Protein AF-A0A941G993-F1 (afdb_monomer_lite)

Secondary structure (DSSP, 8-state):
-HHHHHHHHHHHHHHHHHHTHHHHHHHHHH-HHHHHHHHHHHHHSHHHHHHHHHHHHHHHHTTS--

Sequence (66 aa):
MSRVFSILLIALGGYYLIQKRYRVMNTILRNPLIRKYAVRVLLSVPSIKRMMMNSVFGRSQNTIYQ

Foldseek 3Di:
DVVVVVVVCVVVVVVVCVVPVPVNVVVCVPDVVNVVVVCCVQCVDVVSVVVVCCVVCVVVVVVVVD

pLDDT: mean 82.8, std 11.46, range [45.41, 94.69]

Structure (mmCIF, N/CA/C/O backbone):
data_AF-A0A941G993-F1
#
_entry.id   AF-A0A941G993-F1
#
loop_
_atom_site.group_PDB
_atom_site.id
_atom_site.type_symbol
_atom_site.label_atom_id
_atom_site.label_alt_id
_atom_site.label_comp_id
_atom_site.label_asym_id
_atom_site.label_entity_id
_atom_site.label_seq_id
_atom_site.pdbx_PDB_ins_code
_atom_site.Cartn_x
_atom_site.Cartn_y
_atom_site.Cartn_z
_atom_site.occupancy
_atom_site.B_iso_or_equiv
_atom_site.auth_seq_id
_atom_site.auth_comp_id
_atom_site.auth_asym_id
_atom_site.auth_atom_id
_atom_site.pdbx_PDB_model_num
ATOM 1 N N . MET A 1 1 ? 15.411 -10.480 -29.090 1.00 63.44 1 MET A N 1
ATOM 2 C CA . MET A 1 1 ? 15.099 -9.034 -29.006 1.00 63.44 1 MET A CA 1
ATOM 3 C C . MET A 1 1 ? 14.109 -8.711 -27.884 1.00 63.44 1 MET A C 1
ATOM 5 O O . MET A 1 1 ? 14.477 -7.991 -26.968 1.00 63.44 1 MET A O 1
ATOM 9 N N . SER A 1 2 ? 12.904 -9.286 -27.868 1.00 73.81 2 SER A N 1
ATOM 10 C CA . SER A 1 2 ? 11.840 -8.979 -26.888 1.00 73.81 2 SER A CA 1
ATOM 11 C C . SER A 1 2 ? 12.213 -9.178 -25.407 1.00 73.81 2 SER A C 1
ATOM 13 O O . SER A 1 2 ? 11.882 -8.335 -24.581 1.00 73.81 2 SER A O 1
ATOM 15 N N . ARG A 1 3 ? 12.971 -10.228 -25.056 1.00 83.00 3 ARG A N 1
ATOM 16 C CA . ARG A 1 3 ? 13.400 -10.466 -23.658 1.00 83.00 3 ARG A CA 1
ATOM 17 C C . ARG A 1 3 ? 14.347 -9.387 -23.117 1.00 83.00 3 ARG A C 1
ATOM 19 O O . ARG A 1 3 ? 14.250 -9.020 -21.954 1.00 83.00 3 ARG A O 1
ATOM 26 N N . VAL A 1 4 ? 15.224 -8.855 -23.970 1.00 89.00 4 VAL A N 1
ATOM 27 C CA . VAL A 1 4 ? 16.176 -7.792 -23.604 1.00 89.00 4 VAL A CA 1
ATOM 28 C C . VAL A 1 4 ? 15.429 -6.488 -23.332 1.00 89.00 4 VAL A C 1
ATOM 30 O O . VAL A 1 4 ? 15.700 -5.822 -22.338 1.00 89.00 4 VAL A O 1
ATOM 33 N N . PHE A 1 5 ? 14.419 -6.176 -24.150 1.00 88.88 5 PHE A N 1
ATOM 34 C CA . PHE A 1 5 ? 13.529 -5.038 -23.914 1.00 88.88 5 PHE A CA 1
ATOM 35 C C . PHE A 1 5 ? 12.754 -5.161 -22.598 1.00 88.88 5 PHE A C 1
ATOM 37 O O . PHE A 1 5 ? 12.675 -4.181 -21.862 1.00 88.88 5 PHE A O 1
ATOM 44 N N . SER A 1 6 ? 12.234 -6.345 -22.253 1.00 87.25 6 SER A N 1
ATOM 45 C CA . SER A 1 6 ? 11.566 -6.554 -20.959 1.00 87.25 6 SER A CA 1
ATOM 46 C C . SER A 1 6 ? 12.502 -6.319 -19.774 1.00 87.25 6 SER A C 1
ATOM 48 O O . SER A 1 6 ? 12.116 -5.662 -18.812 1.00 87.25 6 SER A O 1
ATOM 50 N N . ILE A 1 7 ? 13.740 -6.811 -19.849 1.00 89.12 7 ILE A N 1
ATOM 51 C CA . ILE A 1 7 ? 14.739 -6.627 -18.787 1.00 89.12 7 ILE A CA 1
ATOM 52 C C . ILE A 1 7 ? 15.121 -5.148 -18.655 1.00 89.12 7 ILE A C 1
ATOM 54 O O . ILE A 1 7 ? 15.182 -4.631 -17.542 1.00 89.12 7 ILE A O 1
ATOM 58 N N . LEU A 1 8 ? 15.300 -4.446 -19.778 1.00 90.69 8 LEU A N 1
ATOM 59 C CA . LEU A 1 8 ? 15.563 -3.005 -19.792 1.00 90.69 8 LEU A CA 1
ATOM 60 C C . LEU A 1 8 ? 14.405 -2.197 -19.198 1.00 90.69 8 LEU A C 1
ATOM 62 O O . LEU A 1 8 ? 14.646 -1.284 -18.415 1.00 90.69 8 LEU A O 1
ATOM 66 N N . LEU A 1 9 ? 13.158 -2.549 -19.512 1.00 88.38 9 LEU A N 1
ATOM 67 C CA . LEU A 1 9 ? 11.967 -1.913 -18.941 1.00 88.38 9 LEU A CA 1
ATOM 68 C C . LEU A 1 9 ? 11.873 -2.115 -17.426 1.00 88.38 9 LEU A C 1
ATOM 70 O O . LEU A 1 9 ? 11.565 -1.168 -16.704 1.00 88.38 9 LEU A O 1
ATOM 74 N N . ILE A 1 10 ? 12.176 -3.319 -16.935 1.00 90.19 10 ILE A N 1
ATOM 75 C CA . ILE A 1 10 ? 12.198 -3.611 -15.496 1.00 90.19 10 ILE A CA 1
ATOM 76 C C . ILE A 1 10 ? 13.326 -2.831 -14.811 1.00 90.19 10 ILE A C 1
ATOM 78 O O . ILE A 1 10 ? 13.098 -2.230 -13.763 1.00 90.19 10 ILE A O 1
ATOM 82 N N . ALA A 1 11 ? 14.518 -2.783 -15.412 1.00 89.25 11 ALA A N 1
ATOM 83 C CA . ALA A 1 11 ? 15.658 -2.045 -14.876 1.00 89.25 11 ALA A CA 1
ATOM 84 C C . ALA A 1 11 ? 15.400 -0.529 -14.836 1.00 89.25 11 ALA A C 1
ATOM 86 O O . ALA A 1 11 ? 15.628 0.105 -13.808 1.00 89.25 11 ALA A O 1
ATOM 87 N N . LEU A 1 12 ? 14.864 0.047 -15.915 1.00 87.81 12 LEU A N 1
ATOM 88 C CA . LEU A 1 12 ? 14.508 1.468 -15.992 1.00 87.81 12 LEU A CA 1
ATOM 89 C C . LEU A 1 12 ? 13.365 1.822 -15.038 1.00 87.81 12 LEU A C 1
ATOM 91 O O . LEU A 1 12 ? 13.439 2.830 -14.335 1.00 87.81 12 LEU A O 1
ATOM 95 N N . GLY A 1 13 ? 12.335 0.976 -14.970 1.00 85.75 13 GLY A N 1
ATOM 96 C CA . GLY A 1 13 ? 11.240 1.125 -14.016 1.00 85.75 13 GLY A CA 1
ATOM 97 C C . GLY A 1 13 ? 11.743 1.080 -12.574 1.00 85.75 13 GLY A C 1
ATOM 98 O O . GLY A 1 13 ? 11.451 1.983 -11.792 1.00 85.75 13 GLY A O 1
ATOM 99 N N . GLY A 1 14 ? 12.568 0.086 -12.236 1.00 85.50 14 GLY A N 1
ATOM 100 C CA . GLY A 1 14 ? 13.207 -0.043 -10.924 1.00 85.50 14 GLY A CA 1
ATOM 101 C C . GLY A 1 14 ? 14.085 1.159 -10.571 1.00 85.50 14 GLY A C 1
ATOM 102 O O . GLY A 1 14 ? 13.976 1.705 -9.472 1.00 85.50 14 GLY A O 1
ATOM 103 N N . TYR A 1 15 ? 14.895 1.633 -11.518 1.00 85.75 15 TYR A N 1
ATOM 104 C CA . TYR A 1 15 ? 15.747 2.807 -11.334 1.00 85.75 15 TYR A CA 1
ATOM 105 C C . TYR A 1 15 ? 14.926 4.073 -11.047 1.00 85.75 15 TYR A C 1
ATOM 107 O O . TYR A 1 15 ? 15.217 4.814 -10.103 1.00 85.75 15 TYR A O 1
ATOM 115 N N . TYR A 1 16 ? 13.842 4.289 -11.797 1.00 84.88 16 TYR A N 1
ATOM 116 C CA . TYR A 1 16 ? 12.947 5.427 -11.589 1.00 84.88 16 TYR A CA 1
ATOM 117 C C . TYR A 1 16 ? 12.234 5.368 -10.228 1.00 84.88 16 TYR A C 1
ATOM 119 O O . TYR A 1 16 ? 12.078 6.394 -9.554 1.00 84.88 16 TYR A O 1
ATOM 127 N N . LEU A 1 17 ? 11.844 4.163 -9.793 1.00 82.69 17 LEU A N 1
ATOM 128 C CA . LEU A 1 17 ? 11.223 3.937 -8.488 1.00 82.69 17 LEU A CA 1
ATOM 129 C C . LEU A 1 17 ? 12.167 4.311 -7.335 1.00 82.69 17 LEU A C 1
ATOM 131 O O . LEU A 1 17 ? 11.734 4.966 -6.385 1.00 82.69 17 LEU A O 1
ATOM 135 N N . ILE A 1 18 ? 13.453 3.957 -7.438 1.00 82.88 18 ILE A N 1
ATOM 136 C CA . ILE A 1 18 ? 14.471 4.275 -6.423 1.00 82.88 18 ILE A CA 1
ATOM 137 C C . ILE A 1 18 ? 14.781 5.775 -6.408 1.00 82.88 18 ILE A C 1
ATOM 139 O O . ILE A 1 18 ? 14.814 6.391 -5.339 1.00 82.88 18 ILE A O 1
ATOM 143 N N . GLN A 1 19 ? 14.951 6.394 -7.580 1.00 84.75 19 GLN A N 1
ATOM 144 C CA . GLN A 1 19 ? 15.269 7.820 -7.680 1.00 84.75 19 GLN A CA 1
ATOM 145 C C . GLN A 1 19 ? 14.153 8.697 -7.090 1.00 84.75 19 GLN A C 1
ATOM 147 O O . GLN A 1 19 ? 14.421 9.685 -6.404 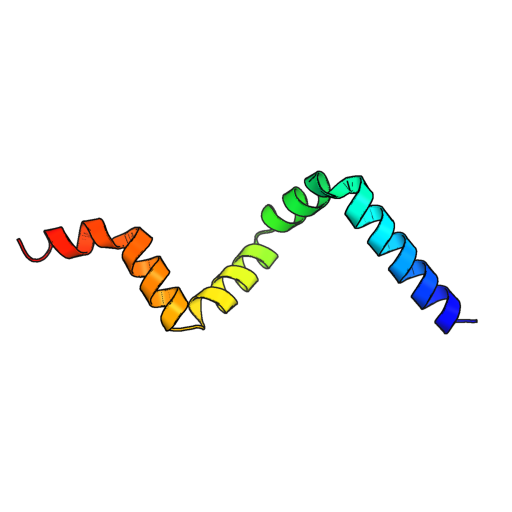1.00 84.75 19 GLN A O 1
ATOM 152 N N . LYS A 1 20 ? 12.885 8.322 -7.310 1.00 84.75 20 LYS A N 1
ATOM 153 C CA . LYS A 1 20 ? 11.711 9.057 -6.809 1.00 84.75 20 LYS A CA 1
ATOM 154 C C . LYS A 1 20 ? 11.042 8.384 -5.616 1.00 84.75 20 LYS A C 1
ATOM 156 O O . LYS A 1 20 ? 9.841 8.586 -5.415 1.00 84.75 20 LYS A O 1
ATOM 161 N N . ARG A 1 21 ? 11.819 7.663 -4.797 1.00 78.75 21 ARG A N 1
ATOM 162 C CA . ARG A 1 21 ? 11.362 6.867 -3.641 1.0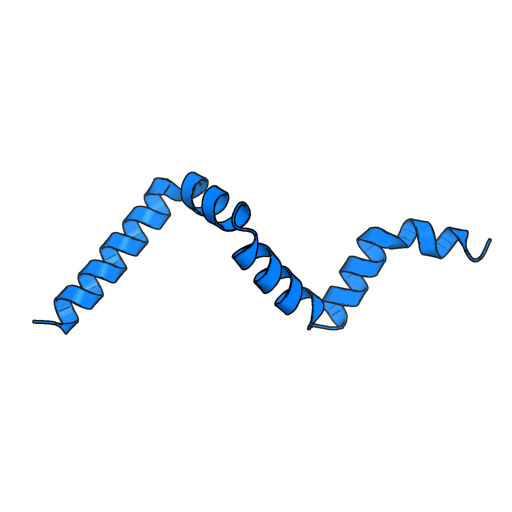0 78.75 21 ARG A CA 1
ATOM 163 C C . ARG A 1 21 ? 10.199 7.490 -2.864 1.00 78.75 21 ARG A C 1
ATOM 165 O O . ARG A 1 21 ? 9.177 6.846 -2.655 1.00 78.75 21 ARG A O 1
ATOM 172 N N . TYR A 1 22 ? 10.306 8.774 -2.515 1.00 85.25 22 TYR A N 1
ATOM 173 C CA . TYR A 1 22 ? 9.297 9.474 -1.716 1.00 85.25 22 TYR A CA 1
ATOM 174 C C . TYR A 1 22 ? 8.027 9.821 -2.496 1.00 85.25 22 TYR A C 1
ATOM 176 O O . TYR A 1 22 ? 6.931 9.678 -1.962 1.00 85.25 22 TYR A O 1
ATOM 184 N N . ARG A 1 23 ? 8.135 10.236 -3.767 1.00 83.94 23 ARG A N 1
ATOM 185 C CA . ARG A 1 23 ? 6.946 10.496 -4.600 1.00 83.94 23 ARG A CA 1
ATOM 186 C C . ARG A 1 23 ? 6.213 9.203 -4.913 1.00 83.94 23 ARG A C 1
ATOM 188 O O . ARG A 1 23 ? 4.993 9.181 -4.873 1.00 83.94 23 ARG A O 1
ATOM 195 N N . VAL A 1 24 ? 6.957 8.138 -5.188 1.00 85.12 24 VAL A N 1
ATOM 196 C CA . VAL A 1 24 ? 6.411 6.812 -5.474 1.00 85.12 24 VAL A CA 1
ATOM 197 C C . VAL A 1 24 ? 5.667 6.275 -4.258 1.00 85.12 24 VAL A C 1
ATOM 199 O O . VAL A 1 24 ? 4.487 5.957 -4.374 1.00 85.12 24 VAL A O 1
ATOM 202 N N . MET A 1 25 ? 6.304 6.258 -3.083 1.00 83.50 25 MET A N 1
ATOM 203 C CA . MET A 1 25 ? 5.645 5.866 -1.834 1.00 83.50 25 MET A CA 1
ATOM 204 C C . MET A 1 25 ? 4.402 6.709 -1.561 1.00 83.50 25 MET A C 1
ATOM 206 O O . MET A 1 25 ? 3.354 6.152 -1.251 1.00 83.50 25 MET A O 1
ATOM 210 N N . ASN A 1 26 ? 4.475 8.030 -1.737 1.00 87.75 26 ASN A N 1
ATOM 211 C CA . ASN A 1 26 ? 3.325 8.897 -1.508 1.00 87.75 26 ASN A CA 1
ATOM 212 C C . ASN A 1 26 ? 2.174 8.610 -2.487 1.00 87.75 26 ASN A C 1
ATOM 214 O O . ASN A 1 26 ? 1.021 8.554 -2.077 1.00 87.75 26 ASN A O 1
ATOM 218 N N . THR A 1 27 ? 2.464 8.363 -3.767 1.00 85.81 27 THR A N 1
ATOM 219 C CA . THR A 1 27 ? 1.450 7.977 -4.761 1.00 85.81 27 THR A CA 1
ATOM 220 C C . THR A 1 27 ? 0.836 6.611 -4.449 1.00 85.81 27 THR A C 1
ATOM 222 O O . THR A 1 27 ? -0.378 6.445 -4.567 1.00 85.81 27 THR A O 1
ATOM 225 N N . ILE A 1 28 ? 1.649 5.647 -4.006 1.00 85.25 28 ILE A N 1
ATOM 226 C CA . ILE A 1 28 ? 1.197 4.309 -3.598 1.00 85.25 28 ILE A CA 1
ATOM 227 C C . ILE A 1 28 ? 0.278 4.407 -2.372 1.00 85.25 28 ILE A C 1
ATOM 229 O O . ILE A 1 28 ? -0.825 3.866 -2.383 1.00 85.25 28 ILE A O 1
ATOM 233 N N . LEU A 1 29 ? 0.701 5.138 -1.339 1.00 84.88 29 LEU A N 1
ATOM 234 C CA . LEU A 1 29 ? -0.044 5.310 -0.089 1.00 84.88 29 LEU A CA 1
ATOM 235 C C . LEU A 1 29 ? -1.309 6.162 -0.265 1.00 84.88 29 LEU A C 1
ATOM 237 O O . LEU A 1 29 ? -2.305 5.934 0.422 1.00 84.88 29 LEU A O 1
ATOM 241 N N . ARG A 1 30 ? -1.300 7.114 -1.206 1.00 87.44 30 ARG A N 1
ATOM 242 C CA . ARG A 1 30 ? -2.469 7.938 -1.545 1.00 87.44 30 ARG A CA 1
ATOM 243 C C . ARG A 1 30 ? -3.540 7.151 -2.301 1.00 87.44 30 ARG A C 1
ATOM 245 O O . ARG A 1 30 ? -4.702 7.552 -2.283 1.00 87.44 30 ARG A O 1
ATOM 252 N N . ASN A 1 31 ? -3.186 6.048 -2.963 1.00 90.94 31 ASN A N 1
ATOM 253 C CA . ASN A 1 31 ? -4.133 5.293 -3.774 1.00 90.94 31 ASN A CA 1
ATOM 254 C C . ASN A 1 31 ? -5.122 4.491 -2.891 1.00 90.94 31 ASN A C 1
ATOM 256 O O . ASN A 1 31 ? -4.712 3.562 -2.184 1.00 90.94 31 ASN A O 1
ATOM 260 N N . PRO A 1 32 ? -6.440 4.779 -2.955 1.00 87.50 32 PRO A N 1
ATOM 261 C CA . PRO A 1 32 ? -7.439 4.093 -2.136 1.00 87.50 32 PRO A CA 1
ATOM 262 C C . PRO A 1 32 ? -7.557 2.596 -2.452 1.00 87.50 32 PRO A C 1
ATOM 264 O O . PRO A 1 32 ? -7.902 1.815 -1.561 1.00 87.50 32 PRO A O 1
ATOM 267 N N . LEU A 1 33 ? -7.242 2.173 -3.682 1.00 89.56 33 LEU A N 1
ATOM 268 C CA . LEU A 1 33 ? -7.268 0.761 -4.071 1.00 89.56 33 LEU A CA 1
ATOM 269 C C . LEU A 1 33 ? -6.148 -0.016 -3.386 1.00 89.56 33 LEU A C 1
ATOM 271 O O . LEU A 1 33 ? -6.405 -1.045 -2.764 1.00 89.56 33 LEU A O 1
ATOM 275 N N . ILE A 1 34 ? -4.924 0.513 -3.435 1.00 90.44 34 ILE A N 1
ATOM 276 C CA . ILE A 1 34 ? -3.754 -0.102 -2.794 1.00 90.44 34 ILE A CA 1
ATOM 277 C C . ILE A 1 34 ? -3.992 -0.214 -1.290 1.00 90.44 34 ILE A C 1
ATOM 279 O O . ILE A 1 34 ? -3.783 -1.278 -0.709 1.00 90.44 34 ILE A O 1
ATOM 283 N N . ARG A 1 35 ? -4.533 0.843 -0.672 1.00 88.62 35 ARG A N 1
ATOM 284 C CA . ARG A 1 35 ? -4.916 0.828 0.742 1.00 88.62 35 ARG A CA 1
ATOM 285 C C . ARG A 1 35 ? -5.941 -0.265 1.048 1.00 88.62 35 ARG A C 1
ATOM 287 O O . ARG A 1 35 ? -5.762 -1.003 2.011 1.00 88.62 35 ARG A O 1
ATOM 294 N N . LYS A 1 36 ? -6.996 -0.401 0.236 1.00 91.31 36 LYS A N 1
ATOM 295 C CA . LYS A 1 36 ? -8.023 -1.441 0.423 1.00 91.31 36 LYS A CA 1
ATOM 296 C C . LYS A 1 36 ? -7.421 -2.844 0.346 1.00 91.31 36 LYS A C 1
ATOM 298 O O . LYS A 1 36 ? -7.737 -3.676 1.191 1.00 91.31 36 LYS A O 1
ATOM 303 N N . TYR A 1 37 ? -6.551 -3.098 -0.630 1.00 93.50 37 TYR A N 1
ATOM 304 C CA . TYR A 1 37 ? -5.856 -4.380 -0.757 1.00 93.50 37 TYR A CA 1
ATOM 305 C C . TYR A 1 37 ? -4.937 -4.652 0.434 1.00 93.50 37 TYR A C 1
ATOM 307 O O . TYR A 1 37 ? -5.036 -5.719 1.032 1.00 93.50 37 TYR A O 1
ATOM 315 N N . ALA A 1 38 ? -4.111 -3.680 0.824 1.00 90.31 38 ALA A N 1
ATOM 316 C CA . ALA A 1 38 ? -3.211 -3.809 1.967 1.00 90.31 38 ALA A CA 1
ATOM 317 C C . ALA A 1 38 ? -3.981 -4.117 3.260 1.00 90.31 38 ALA A C 1
ATOM 319 O O . ALA A 1 38 ? -3.665 -5.083 3.951 1.00 90.31 38 ALA A O 1
ATOM 320 N N . VAL A 1 39 ? -5.046 -3.362 3.547 1.00 90.88 39 VAL A N 1
ATOM 321 C CA . VAL A 1 39 ? -5.908 -3.596 4.716 1.00 90.88 39 VAL A CA 1
ATOM 322 C C . VAL A 1 39 ? -6.560 -4.975 4.648 1.00 90.88 39 VAL A C 1
ATOM 324 O O . VAL A 1 39 ? -6.574 -5.689 5.645 1.00 90.88 39 VAL A O 1
ATOM 327 N N . ARG A 1 40 ? -7.063 -5.390 3.480 1.00 92.50 40 ARG A N 1
ATOM 328 C CA . ARG A 1 40 ? -7.687 -6.709 3.306 1.00 92.50 40 ARG A CA 1
ATOM 329 C C . ARG A 1 40 ? -6.710 -7.847 3.600 1.00 92.50 40 ARG A C 1
ATOM 331 O O . ARG A 1 40 ? -7.086 -8.787 4.289 1.00 92.50 40 ARG A O 1
ATOM 338 N N . VAL A 1 41 ? -5.476 -7.751 3.107 1.00 92.12 41 VAL A N 1
ATOM 339 C CA . VAL A 1 41 ? -4.423 -8.747 3.355 1.00 92.12 41 VAL A CA 1
ATOM 340 C C . VAL A 1 41 ? -4.040 -8.762 4.833 1.00 92.12 41 VAL A C 1
ATOM 342 O O . VAL A 1 41 ? -4.053 -9.821 5.453 1.00 92.12 41 VAL A O 1
ATOM 345 N N . LEU A 1 42 ? -3.780 -7.600 5.431 1.00 90.75 42 LEU A N 1
ATOM 346 C CA . LEU A 1 42 ? -3.378 -7.506 6.838 1.00 90.75 42 LEU A CA 1
ATOM 347 C C . LEU A 1 42 ? -4.471 -8.014 7.790 1.00 90.75 42 LEU A C 1
ATOM 349 O O . LEU A 1 42 ? -4.177 -8.763 8.717 1.00 90.75 42 LEU A O 1
ATOM 353 N N . LEU A 1 43 ? -5.736 -7.669 7.533 1.00 90.62 43 LEU A N 1
ATOM 354 C CA . LEU A 1 43 ? -6.872 -8.122 8.342 1.00 90.62 43 LEU A CA 1
ATOM 355 C C . LEU A 1 43 ? -7.306 -9.565 8.053 1.00 90.62 43 LEU A C 1
ATOM 357 O O . LEU A 1 43 ? -8.065 -10.128 8.843 1.00 90.62 43 LEU A O 1
ATOM 361 N N . SER A 1 44 ? -6.843 -10.172 6.954 1.00 91.19 44 SER A N 1
ATOM 362 C CA . SER A 1 44 ? -7.075 -11.598 6.685 1.00 91.19 44 SER A CA 1
ATOM 363 C C . SER A 1 44 ? -6.290 -12.500 7.637 1.00 91.19 44 SER A C 1
ATOM 365 O O . SER A 1 44 ? -6.713 -13.620 7.914 1.00 91.19 44 SER A O 1
ATOM 367 N N . VAL A 1 45 ? -5.184 -11.995 8.193 1.00 94.69 45 VAL A N 1
ATOM 368 C CA . VAL A 1 45 ? -4.360 -12.727 9.152 1.00 94.69 45 VAL A CA 1
ATOM 369 C C . VAL A 1 45 ? -4.918 -12.511 10.565 1.00 94.69 45 VAL A C 1
ATOM 371 O O . VAL A 1 45 ? -4.890 -11.383 11.068 1.00 94.69 45 VAL A O 1
ATOM 374 N N . PRO A 1 46 ? -5.392 -13.563 11.257 1.00 87.44 46 PRO A N 1
ATOM 375 C CA . PRO A 1 46 ? -6.071 -13.415 12.543 1.00 87.44 46 PRO A CA 1
ATOM 376 C C . PRO A 1 46 ? -5.172 -12.829 13.642 1.00 87.44 46 PRO A C 1
ATOM 378 O O . PRO A 1 46 ? -5.653 -12.040 14.454 1.00 87.44 46 PRO A O 1
ATOM 381 N N . SER A 1 47 ? -3.875 -13.150 13.654 1.00 89.25 47 SER A N 1
ATOM 382 C CA . SER A 1 47 ? -2.915 -12.616 14.633 1.00 89.25 47 SER A CA 1
ATOM 383 C C . SER A 1 47 ? -2.713 -11.105 14.477 1.00 89.25 47 SER A C 1
ATOM 385 O O . SER A 1 47 ? -2.787 -10.361 15.452 1.00 89.25 47 SER A O 1
ATOM 387 N N . ILE A 1 48 ? -2.540 -10.643 13.234 1.00 89.88 48 ILE A N 1
ATOM 388 C CA . ILE A 1 48 ? -2.364 -9.220 12.904 1.00 89.88 48 ILE A CA 1
ATOM 389 C C . ILE A 1 48 ? -3.661 -8.458 13.177 1.00 89.88 48 ILE A C 1
ATOM 391 O O . ILE A 1 48 ? -3.638 -7.394 13.795 1.00 89.88 48 ILE A O 1
ATOM 395 N N . LYS A 1 49 ? -4.805 -9.035 12.792 1.00 88.44 49 LYS A N 1
ATOM 396 C CA . LYS A 1 49 ? -6.129 -8.483 13.085 1.00 88.44 49 LYS A CA 1
ATOM 397 C C . LYS A 1 49 ? -6.338 -8.269 14.586 1.00 88.44 49 LYS A C 1
ATOM 399 O O . LYS A 1 49 ? -6.760 -7.183 14.973 1.00 88.44 49 LYS A O 1
ATOM 404 N N . ARG A 1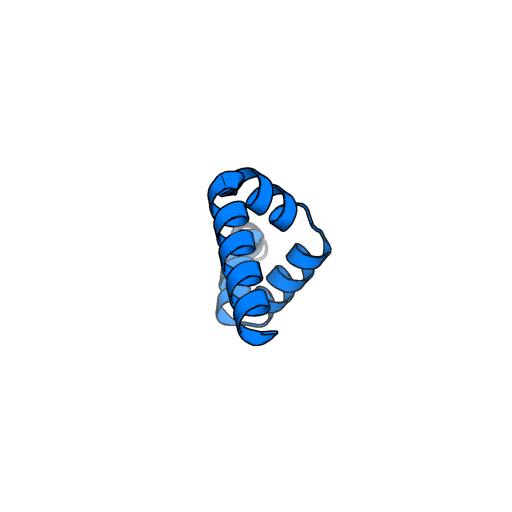 50 ? -6.034 -9.266 15.430 1.00 88.00 50 ARG A N 1
ATOM 405 C CA . ARG A 1 50 ? -6.157 -9.154 16.898 1.00 88.00 50 ARG A CA 1
ATOM 406 C C . ARG A 1 50 ? -5.232 -8.078 17.462 1.00 88.00 50 ARG A C 1
ATOM 408 O O . ARG A 1 50 ? -5.681 -7.270 18.264 1.00 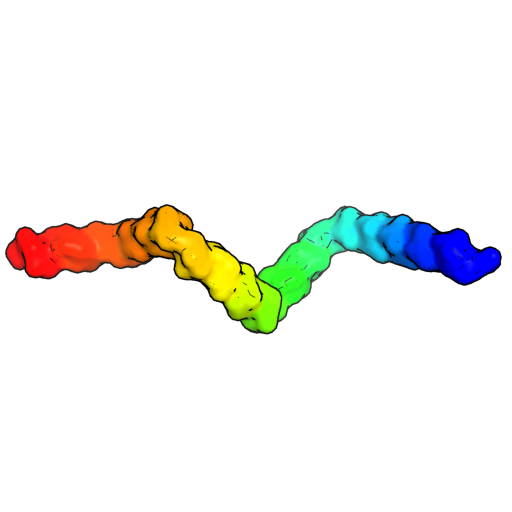88.00 50 ARG A O 1
ATOM 415 N N . MET A 1 51 ? -3.981 -8.021 17.003 1.00 88.19 51 MET A N 1
ATOM 416 C CA . MET A 1 51 ? -3.029 -6.989 17.422 1.00 88.19 51 MET A CA 1
ATOM 417 C C . MET A 1 51 ? -3.536 -5.583 17.076 1.00 88.19 51 MET A C 1
ATOM 419 O O . MET A 1 51 ? -3.605 -4.733 17.956 1.00 88.19 51 MET A O 1
ATOM 423 N N . MET A 1 52 ? -3.970 -5.352 15.833 1.00 88.50 52 MET A N 1
ATOM 424 C CA . MET A 1 52 ? -4.508 -4.055 15.408 1.00 88.50 52 MET A CA 1
ATOM 425 C C . MET A 1 52 ? -5.801 -3.688 16.136 1.00 88.50 52 MET A C 1
ATOM 427 O O . MET A 1 52 ? -5.951 -2.547 16.564 1.00 88.50 52 MET A O 1
ATOM 431 N N . MET A 1 53 ? -6.726 -4.639 16.306 1.00 87.81 53 MET A N 1
ATOM 432 C CA . MET A 1 53 ? -7.951 -4.415 17.076 1.00 87.81 53 MET A CA 1
ATOM 433 C C . MET A 1 53 ? -7.633 -4.030 18.522 1.00 87.81 53 MET A C 1
ATOM 435 O O . MET A 1 53 ? -8.219 -3.079 19.024 1.00 87.81 53 MET A O 1
ATOM 439 N N . ASN A 1 54 ? -6.671 -4.692 19.163 1.00 86.25 54 ASN A N 1
ATOM 440 C CA . ASN A 1 54 ? -6.246 -4.345 20.518 1.00 86.25 54 ASN A CA 1
ATOM 441 C C . ASN A 1 54 ? -5.518 -2.991 20.560 1.00 86.25 54 ASN A C 1
ATOM 443 O O . ASN A 1 54 ? -5.680 -2.242 21.514 1.00 86.25 54 ASN A O 1
ATOM 447 N N . SER A 1 55 ? -4.744 -2.623 19.537 1.00 84.94 55 SER A N 1
ATOM 448 C CA . SER A 1 55 ? -4.087 -1.308 19.486 1.00 84.94 55 SER A CA 1
ATOM 449 C C . SER A 1 55 ? -5.073 -0.155 19.273 1.00 84.94 55 SER A C 1
ATOM 451 O O . SER A 1 55 ? -4.903 0.905 19.869 1.00 84.94 55 SER A O 1
ATOM 453 N N . VAL A 1 56 ? -6.102 -0.346 18.440 1.00 82.88 56 VAL A N 1
ATOM 454 C CA . VAL A 1 56 ? -7.097 0.694 18.114 1.00 82.88 56 VAL A CA 1
ATOM 455 C C . VAL A 1 56 ? -8.208 0.761 19.165 1.00 82.88 56 VAL A C 1
ATOM 457 O O . VAL A 1 56 ? -8.621 1.849 19.557 1.00 82.88 56 VAL A O 1
ATOM 460 N N . PHE A 1 57 ? -8.673 -0.392 19.650 1.00 82.88 57 PHE A N 1
ATOM 461 C CA . PHE A 1 57 ? -9.822 -0.508 20.553 1.00 82.88 57 PHE A CA 1
ATOM 462 C C . PHE A 1 57 ? -9.456 -0.956 21.974 1.00 82.88 57 PHE A C 1
ATOM 464 O O . PHE A 1 57 ? -10.339 -1.040 22.822 1.00 82.88 57 PHE A O 1
ATOM 471 N N . GLY A 1 58 ? -8.183 -1.200 22.293 1.00 67.44 58 GLY A N 1
ATOM 472 C CA . GLY A 1 58 ? -7.767 -1.685 23.619 1.00 67.44 58 GLY A CA 1
ATOM 473 C C . GLY A 1 58 ? -8.038 -0.716 24.770 1.00 67.44 58 GLY A C 1
ATOM 474 O O . GLY A 1 58 ? -8.188 -1.155 25.906 1.00 67.44 58 GLY A O 1
ATOM 475 N N . ARG A 1 59 ? -8.190 0.592 24.505 1.00 60.91 59 ARG A N 1
ATOM 476 C CA . ARG A 1 59 ? -8.744 1.521 25.512 1.00 60.91 59 ARG A CA 1
ATOM 477 C C . ARG A 1 59 ? -10.247 1.333 25.716 1.00 60.91 59 ARG A C 1
ATOM 479 O O . ARG A 1 59 ? -10.702 1.434 26.842 1.00 60.91 59 ARG A O 1
ATOM 486 N N . SER A 1 60 ? -10.994 1.019 24.658 1.00 57.69 60 SER A N 1
ATOM 487 C CA . SER A 1 60 ? -12.447 0.810 24.715 1.00 57.69 60 SER A CA 1
ATOM 488 C C . SER A 1 60 ? -12.838 -0.540 25.321 1.00 57.69 60 SER A C 1
ATOM 490 O O . SER A 1 60 ? -13.929 -0.653 25.866 1.00 57.69 60 SER A O 1
ATOM 492 N N . GLN A 1 61 ? -11.991 -1.572 25.233 1.00 55.47 61 GLN A N 1
ATOM 493 C CA . GLN A 1 61 ? -12.285 -2.875 25.844 1.00 55.47 61 GLN A CA 1
ATOM 494 C C . GLN A 1 61 ? -12.166 -2.856 27.371 1.00 55.47 61 GLN A C 1
ATOM 496 O O . GLN A 1 61 ? -12.934 -3.545 28.030 1.00 55.47 61 GLN A O 1
ATOM 501 N N . ASN A 1 62 ? -11.261 -2.052 27.937 1.00 55.84 62 ASN A N 1
ATOM 502 C CA . ASN A 1 62 ? -11.086 -1.963 29.392 1.00 55.84 62 ASN A CA 1
ATOM 503 C C . ASN A 1 62 ? -12.149 -1.096 30.089 1.00 55.84 62 ASN A C 1
ATOM 505 O O . ASN A 1 62 ? -12.270 -1.166 31.304 1.00 55.84 62 ASN A O 1
ATOM 509 N N . THR A 1 63 ? -12.925 -0.302 29.345 1.00 56.53 63 THR A N 1
ATOM 510 C CA . THR A 1 63 ? -13.987 0.562 29.895 1.00 56.53 63 THR A CA 1
ATOM 511 C C . THR A 1 63 ? -15.391 -0.031 29.777 1.00 56.53 63 THR A C 1
ATOM 513 O O . THR A 1 63 ? -16.326 0.554 30.300 1.00 56.53 63 THR A O 1
ATOM 516 N N . ILE A 1 64 ? -15.573 -1.151 29.063 1.00 56.47 64 ILE A N 1
ATOM 517 C CA . ILE A 1 64 ? -16.876 -1.846 28.965 1.00 56.47 64 ILE A CA 1
ATOM 518 C C . ILE A 1 64 ? -17.022 -2.913 30.074 1.00 56.47 64 ILE A C 1
ATOM 520 O O . ILE A 1 64 ? -18.123 -3.380 30.341 1.00 56.47 64 ILE A O 1
ATOM 524 N N . TYR A 1 65 ? -15.925 -3.250 30.764 1.00 54.44 65 TYR A N 1
ATOM 525 C 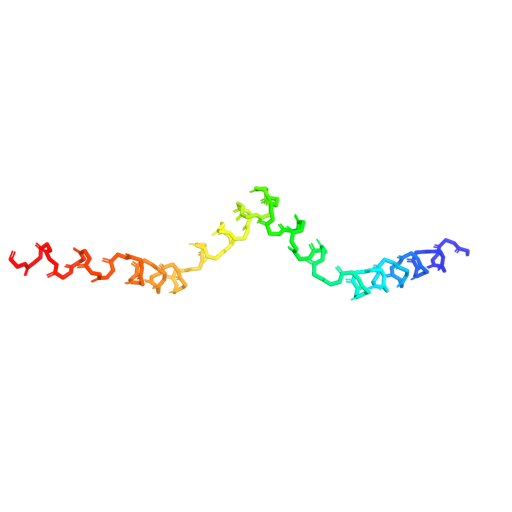CA . TYR A 1 65 ? -15.896 -4.113 31.955 1.00 54.44 65 TYR A CA 1
ATOM 526 C C . TYR A 1 65 ? -15.477 -3.344 33.224 1.00 54.44 65 TYR A C 1
ATOM 528 O O . TYR A 1 65 ? -14.779 -3.897 34.075 1.00 54.44 65 TYR A O 1
ATOM 536 N N . GLN A 1 66 ? -15.853 -2.067 33.327 1.00 45.41 66 GLN A N 1
ATOM 537 C CA . GLN A 1 66 ? -15.808 -1.298 34.573 1.00 45.41 66 GLN A CA 1
ATOM 538 C C . GLN A 1 66 ? -17.205 -0.801 34.913 1.00 45.41 66 GLN A C 1
ATOM 540 O O . GLN A 1 66 ? 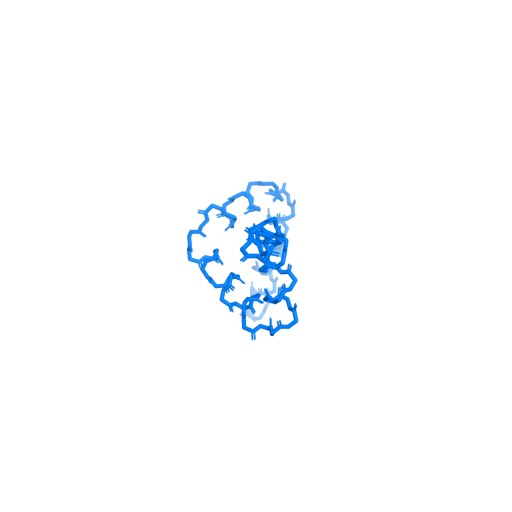-17.889 -0.330 33.977 1.00 45.41 66 GLN A O 1
#

Radius of gyration: 19.94 Å; chains: 1; bounding box: 33×24×64 Å

Organism: Niallia circulans (NCBI:txid1397)